Protein AF-A0A2K5AQ75-F1 (afdb_monomer_lite)

Organism: NCBI:txid2058097

Radius of gyration: 19.0 Å; chains: 1; bounding box: 36×28×52 Å

pLDDT: mean 71.88, std 14.29, range [36.53, 90.69]

Foldseek 3Di:
DDDPPDPVSVVLVVVVVVVVVVCVVVVHDDDDDDDPDDDDPDCDDPVNVQVVQCVVPVPDGDPDDD

Secondary structure (DSSP, 8-state):
-----SHHHHHHHHHHHHHHHHHHHTT--------S---SS-S--HHHHHHHHHHH-TT-------

Sequence (66 aa):
MISTFSMYGASKAACEAMICSYANMYDFKAVIYRLANVIGTSTHGVIYDFIKKLSANRLMLEILRN

InterPro domains:
  IPR001509 NAD-dependent epimerase/dehydratase [PF01370] (4-58)
  IPR036291 NAD(P)-binding domain superfamily [SSF51735] (3-60)

Structure (mmCIF, N/CA/C/O backbone):
data_AF-A0A2K5AQ75-F1
#
_entry.id   AF-A0A2K5AQ75-F1
#
loop_
_atom_site.group_PDB
_atom_site.id
_atom_site.type_symbol
_atom_site.label_atom_id
_atom_site.label_alt_id
_atom_site.label_comp_id
_atom_site.label_asym_id
_atom_site.label_entity_id
_atom_site.label_seq_id
_atom_site.pdbx_PDB_ins_code
_atom_site.Cartn_x
_atom_site.Cartn_y
_atom_site.Cartn_z
_atom_site.occupancy
_atom_site.B_iso_or_equiv
_atom_site.auth_seq_id
_atom_site.auth_comp_id
_atom_site.auth_asym_id
_atom_site.auth_atom_id
_atom_site.pdbx_PDB_model_num
ATOM 1 N N . MET A 1 1 ? -10.570 -19.349 -0.462 1.00 36.53 1 MET A N 1
ATOM 2 C CA . MET A 1 1 ? -9.473 -19.139 0.507 1.00 36.53 1 MET A CA 1
ATOM 3 C C . MET A 1 1 ? -8.384 -18.377 -0.234 1.00 36.53 1 MET A C 1
ATOM 5 O O . MET A 1 1 ? -7.961 -18.852 -1.278 1.00 36.53 1 MET A O 1
ATOM 9 N N . ILE A 1 2 ? -8.075 -17.146 0.181 1.00 45.41 2 ILE A N 1
ATOM 10 C CA . ILE A 1 2 ? -7.233 -16.209 -0.584 1.00 45.41 2 ILE A CA 1
ATOM 11 C C . ILE A 1 2 ? -5.811 -16.778 -0.664 1.00 45.41 2 ILE A C 1
ATOM 13 O O . ILE A 1 2 ? -5.094 -16.806 0.330 1.00 45.41 2 ILE A O 1
ATOM 17 N N . SER A 1 3 ? -5.420 -17.269 -1.837 1.00 38.56 3 SER A N 1
ATOM 18 C CA . SER A 1 3 ? -4.080 -17.782 -2.108 1.00 38.56 3 SER A CA 1
ATOM 19 C C . SER A 1 3 ? -3.134 -16.611 -2.370 1.00 38.56 3 SER A C 1
ATOM 21 O O . SER A 1 3 ? -3.070 -16.077 -3.479 1.00 38.56 3 SER A O 1
ATOM 23 N N . THR A 1 4 ? -2.403 -16.176 -1.348 1.00 51.84 4 THR A N 1
ATOM 24 C CA . THR A 1 4 ? -1.275 -15.257 -1.522 1.00 51.84 4 THR A CA 1
ATOM 25 C C . THR A 1 4 ? -0.116 -16.016 -2.165 1.00 51.84 4 THR A C 1
ATOM 27 O O . THR A 1 4 ? 0.581 -16.770 -1.497 1.00 51.84 4 THR A O 1
ATOM 30 N N . PHE A 1 5 ? 0.091 -15.816 -3.467 1.00 60.09 5 PHE A N 1
ATOM 31 C CA . PHE A 1 5 ? 1.165 -16.448 -4.248 1.00 60.09 5 PHE A CA 1
ATOM 32 C C . PHE A 1 5 ? 2.576 -15.893 -3.946 1.00 60.09 5 PHE A C 1
ATOM 34 O O . PHE A 1 5 ? 3.547 -16.330 -4.554 1.00 60.09 5 PHE A O 1
ATOM 41 N N . SER A 1 6 ? 2.723 -14.943 -3.013 1.00 71.31 6 SER A N 1
ATOM 42 C CA . SER A 1 6 ? 4.018 -14.379 -2.612 1.00 71.31 6 SER A CA 1
ATOM 43 C C . SER A 1 6 ? 4.070 -14.048 -1.117 1.00 71.31 6 SER A C 1
ATOM 45 O O . SER A 1 6 ? 3.067 -13.640 -0.524 1.00 71.31 6 SER A O 1
ATOM 47 N N . MET A 1 7 ? 5.262 -14.166 -0.517 1.00 76.38 7 MET A N 1
ATOM 48 C CA . MET A 1 7 ? 5.517 -13.771 0.880 1.00 76.38 7 MET A CA 1
ATOM 49 C C . MET A 1 7 ? 5.152 -12.302 1.127 1.00 76.38 7 MET A C 1
ATOM 51 O O . MET A 1 7 ? 4.561 -11.979 2.150 1.00 76.38 7 MET A O 1
ATOM 55 N N . TYR A 1 8 ? 5.414 -11.423 0.153 1.00 77.69 8 TYR A N 1
ATOM 56 C CA . TYR A 1 8 ? 5.034 -10.011 0.229 1.00 77.69 8 TYR A CA 1
ATOM 57 C C . TYR A 1 8 ? 3.515 -9.824 0.362 1.00 77.69 8 TYR A C 1
ATOM 59 O O . TYR A 1 8 ? 3.056 -9.067 1.219 1.00 77.69 8 TYR A O 1
ATOM 67 N N . GLY A 1 9 ? 2.730 -10.545 -0.448 1.00 76.88 9 GLY A N 1
ATOM 68 C CA . GLY A 1 9 ? 1.270 -10.520 -0.368 1.00 76.88 9 GLY A CA 1
ATOM 69 C C . GLY A 1 9 ? 0.750 -11.035 0.977 1.00 76.88 9 GLY A C 1
ATOM 70 O O . GLY A 1 9 ? -0.148 -10.424 1.556 1.00 76.88 9 GLY A O 1
ATOM 71 N N . ALA A 1 10 ? 1.357 -12.102 1.508 1.00 81.88 10 ALA A N 1
ATOM 72 C CA . ALA A 1 10 ? 1.011 -12.657 2.818 1.00 81.88 10 ALA A CA 1
ATOM 73 C C . ALA A 1 10 ? 1.301 -11.671 3.963 1.00 81.88 10 ALA A C 1
ATOM 75 O O . ALA A 1 10 ? 0.435 -11.435 4.805 1.00 81.88 10 ALA A O 1
ATOM 76 N N . SER A 1 11 ? 2.477 -11.033 3.967 1.00 83.88 11 SER A N 1
ATOM 77 C CA . SER A 1 11 ? 2.831 -10.030 4.979 1.00 83.88 11 SER A CA 1
ATOM 78 C C . SER A 1 11 ? 1.902 -8.817 4.936 1.00 83.88 11 SER A C 1
ATOM 80 O O . SER A 1 11 ? 1.484 -8.331 5.985 1.00 83.88 11 SER A O 1
ATOM 82 N N . LYS A 1 12 ? 1.526 -8.343 3.738 1.00 85.50 12 LYS A N 1
ATOM 83 C CA . LYS A 1 12 ? 0.565 -7.240 3.603 1.00 85.50 12 LYS A CA 1
ATOM 84 C C . LYS A 1 12 ? -0.801 -7.617 4.169 1.00 85.50 12 LYS A C 1
ATOM 86 O O . LYS A 1 12 ? -1.318 -6.864 4.986 1.00 85.50 12 LYS A O 1
ATOM 91 N N . ALA A 1 13 ? -1.332 -8.791 3.828 1.00 84.56 13 ALA A N 1
ATOM 92 C CA . ALA A 1 13 ? -2.603 -9.270 4.372 1.00 84.56 13 ALA A CA 1
ATOM 93 C C . ALA A 1 13 ? -2.574 -9.421 5.908 1.00 84.56 13 ALA A C 1
ATOM 95 O O . ALA A 1 13 ? -3.538 -9.058 6.582 1.00 84.56 13 ALA A O 1
ATOM 96 N N . ALA A 1 14 ? -1.457 -9.890 6.478 1.00 86.44 14 ALA A N 1
ATOM 97 C CA . ALA A 1 14 ? -1.282 -9.977 7.928 1.00 86.44 14 ALA A CA 1
ATOM 98 C C . ALA A 1 14 ? -1.303 -8.591 8.603 1.00 86.44 14 ALA A C 1
ATOM 100 O O . ALA A 1 14 ? -1.974 -8.411 9.621 1.00 86.44 14 ALA A O 1
ATOM 101 N N . CYS A 1 15 ? -0.630 -7.592 8.022 1.00 85.88 15 CYS A N 1
ATOM 102 C CA . CYS A 1 15 ? -0.681 -6.217 8.525 1.00 85.88 15 CYS A CA 1
ATOM 103 C C . CYS A 1 15 ? -2.093 -5.620 8.444 1.00 85.88 15 CYS A C 1
ATOM 105 O O . CYS A 1 15 ? -2.511 -4.935 9.374 1.00 85.88 15 CYS A O 1
ATOM 107 N N . GLU A 1 16 ? -2.843 -5.888 7.370 1.00 86.94 16 GLU A N 1
ATOM 108 C CA . GLU A 1 16 ? -4.236 -5.438 7.250 1.00 86.94 16 GLU A CA 1
ATOM 109 C C . GLU A 1 16 ? -5.115 -6.019 8.363 1.00 86.94 16 GLU A C 1
ATOM 111 O O . GLU A 1 16 ? -5.876 -5.281 8.991 1.00 86.94 16 GLU A O 1
ATOM 116 N N . ALA A 1 17 ? -4.967 -7.315 8.654 1.00 87.56 17 ALA A N 1
ATOM 117 C CA . ALA A 1 17 ? -5.683 -7.967 9.746 1.00 87.56 17 ALA A CA 1
ATOM 118 C C . ALA A 1 17 ? -5.323 -7.354 11.111 1.00 87.56 17 ALA A C 1
ATOM 120 O O . ALA A 1 17 ? -6.211 -7.077 11.914 1.00 87.56 17 ALA A O 1
ATOM 121 N N . MET A 1 18 ? -4.040 -7.071 11.354 1.00 89.62 18 MET A N 1
ATOM 122 C CA . MET A 1 18 ? -3.582 -6.450 12.600 1.00 89.62 18 MET A CA 1
ATOM 123 C C . MET A 1 18 ? -4.149 -5.036 12.784 1.00 89.62 18 MET A C 1
ATOM 125 O O . MET A 1 18 ? -4.671 -4.717 13.853 1.00 89.62 18 MET A O 1
ATOM 129 N N . ILE A 1 19 ? -4.099 -4.207 11.737 1.00 88.00 19 ILE A N 1
ATOM 130 C CA . ILE A 1 19 ? -4.665 -2.850 11.750 1.00 88.00 19 ILE A CA 1
ATOM 131 C C . ILE A 1 19 ? -6.176 -2.908 11.990 1.00 88.00 19 ILE A C 1
ATOM 133 O O . ILE A 1 19 ? -6.694 -2.115 12.770 1.00 88.00 19 ILE A O 1
ATOM 137 N N . CYS A 1 20 ? -6.877 -3.861 11.370 1.00 87.75 20 CYS A N 1
ATOM 138 C CA . CYS A 1 20 ? -8.316 -4.036 11.549 1.00 87.75 20 CYS A CA 1
ATOM 139 C C . CYS A 1 20 ? -8.672 -4.437 12.990 1.00 87.75 20 CYS A C 1
ATOM 141 O O . CYS A 1 20 ? -9.598 -3.869 13.569 1.00 87.75 20 CYS A O 1
ATOM 143 N N . SER A 1 21 ? -7.915 -5.351 13.604 1.00 89.50 21 SER A N 1
ATOM 144 C CA . SER A 1 21 ? -8.112 -5.727 15.009 1.00 89.50 21 SER A CA 1
ATOM 145 C C . SER A 1 21 ? -7.880 -4.550 15.956 1.00 89.50 21 SER A C 1
ATOM 147 O O . SER A 1 21 ? -8.691 -4.318 16.847 1.00 89.50 21 SER A O 1
ATOM 149 N N . TYR A 1 22 ? -6.822 -3.762 15.741 1.00 89.12 22 TYR A N 1
ATOM 150 C CA . TYR A 1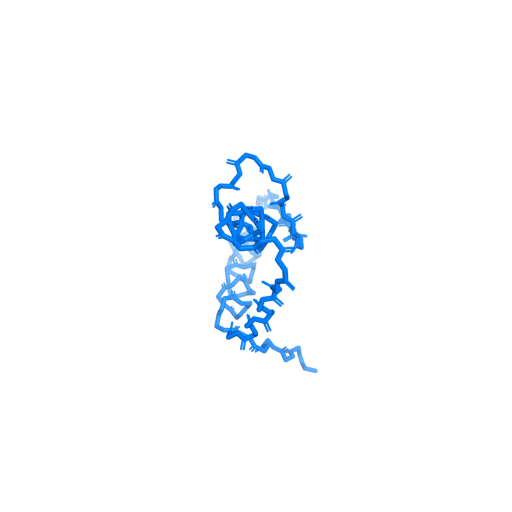 22 ? -6.547 -2.580 16.563 1.00 89.12 22 TYR A CA 1
ATOM 151 C C . TYR A 1 22 ? -7.604 -1.486 16.386 1.00 89.12 22 TYR A C 1
ATOM 153 O O . TYR A 1 22 ? -8.068 -0.932 17.379 1.00 89.12 22 TYR A O 1
ATOM 161 N N . ALA A 1 23 ? -8.012 -1.208 15.146 1.00 89.81 23 ALA A N 1
ATOM 162 C CA . ALA A 1 23 ? -9.059 -0.238 14.834 1.00 89.81 23 ALA A CA 1
ATOM 163 C C . ALA A 1 23 ? -10.375 -0.577 15.549 1.00 89.81 23 ALA A C 1
ATOM 165 O O . ALA A 1 23 ? -10.993 0.301 16.143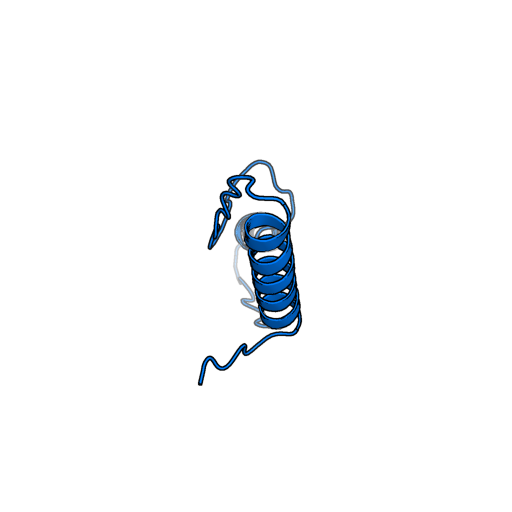 1.00 89.81 23 ALA A O 1
ATOM 166 N N . ASN A 1 24 ? -10.753 -1.862 15.563 1.00 87.38 24 ASN A N 1
ATOM 167 C CA . ASN A 1 24 ? -11.934 -2.339 16.286 1.00 87.38 24 ASN A CA 1
ATOM 168 C C . ASN A 1 24 ? -11.764 -2.303 17.813 1.00 87.38 24 ASN A C 1
ATOM 170 O O . ASN A 1 24 ? -12.731 -2.055 18.523 1.00 87.38 24 ASN A O 1
ATOM 174 N N . MET A 1 25 ? -10.561 -2.561 18.334 1.00 90.69 25 MET A N 1
ATOM 175 C CA . MET A 1 25 ? -10.334 -2.634 19.784 1.00 90.69 25 MET A CA 1
ATOM 176 C C . MET A 1 25 ? -10.242 -1.255 20.450 1.00 90.69 25 MET A C 1
ATOM 178 O O . MET A 1 25 ? -10.598 -1.112 21.615 1.00 90.69 25 MET A O 1
ATOM 182 N N . TYR A 1 26 ? -9.771 -0.247 19.716 1.00 88.25 26 TYR A N 1
ATOM 183 C CA . TYR A 1 26 ? -9.552 1.116 20.213 1.00 88.25 26 TYR A CA 1
ATOM 184 C C . TYR A 1 26 ? -10.470 2.159 19.549 1.00 88.25 26 TYR A C 1
ATOM 186 O O . TYR A 1 26 ? -10.225 3.355 19.683 1.00 88.25 26 TYR A O 1
ATOM 194 N N . ASP A 1 27 ? -11.499 1.704 18.827 1.00 85.81 27 ASP A N 1
ATOM 195 C CA . ASP A 1 27 ? -12.534 2.514 18.166 1.00 85.81 27 ASP A CA 1
ATOM 196 C C . ASP A 1 27 ? -11.987 3.659 17.285 1.00 85.81 27 ASP A C 1
ATOM 198 O O . ASP A 1 27 ? -12.537 4.760 17.213 1.00 85.81 27 ASP A O 1
ATOM 202 N N . PHE A 1 28 ? -10.867 3.410 16.597 1.00 87.12 28 PHE A N 1
ATOM 203 C CA . PHE A 1 28 ? -10.296 4.362 15.644 1.00 87.12 28 PHE A CA 1
ATOM 204 C C . PHE A 1 28 ? -10.498 3.890 14.209 1.00 87.12 28 PHE A C 1
ATOM 206 O O . PHE A 1 28 ? -10.451 2.705 13.889 1.00 87.12 28 PHE A O 1
ATOM 213 N N . LYS A 1 29 ? -10.685 4.844 13.296 1.00 83.81 29 LYS A N 1
ATOM 214 C CA . LYS A 1 29 ? -10.847 4.546 11.870 1.00 83.81 29 LYS A CA 1
ATOM 215 C C . LYS A 1 29 ? -9.481 4.389 11.210 1.00 83.81 29 LYS A C 1
ATOM 217 O O . LYS A 1 29 ? -8.680 5.319 11.213 1.00 83.81 29 LYS A O 1
ATOM 222 N N . ALA A 1 30 ? -9.245 3.233 10.599 1.00 83.69 30 ALA A N 1
ATOM 223 C CA . ALA A 1 30 ? -8.074 2.973 9.770 1.00 83.69 30 ALA A CA 1
ATOM 224 C C . ALA A 1 30 ? -8.472 2.854 8.292 1.00 83.69 30 ALA A C 1
ATOM 226 O O . ALA A 1 30 ? -9.498 2.260 7.964 1.00 83.69 30 ALA A O 1
ATOM 227 N N . VAL A 1 31 ? -7.646 3.399 7.397 1.00 83.69 31 VAL A N 1
ATOM 228 C CA . VAL A 1 31 ? -7.830 3.306 5.941 1.00 83.69 31 VAL A CA 1
ATOM 229 C C . VAL A 1 31 ? -6.618 2.605 5.342 1.00 83.69 31 VAL A C 1
ATOM 231 O O . VAL A 1 31 ? -5.483 3.030 5.551 1.00 83.69 31 VAL A O 1
ATOM 234 N N . ILE A 1 32 ? -6.859 1.527 4.597 1.00 84.06 32 ILE A N 1
ATOM 235 C CA . ILE A 1 32 ? -5.816 0.719 3.960 1.00 84.06 32 ILE A CA 1
ATOM 236 C C . ILE A 1 32 ? -5.885 0.934 2.447 1.00 84.06 32 ILE A C 1
ATOM 238 O O . ILE A 1 32 ? -6.851 0.539 1.795 1.00 84.06 32 ILE A O 1
ATOM 242 N N . TYR A 1 33 ? -4.836 1.524 1.877 1.00 79.88 33 TYR A N 1
ATOM 243 C CA . TYR A 1 33 ? -4.707 1.696 0.431 1.00 79.88 33 TYR A CA 1
ATOM 244 C C . TYR A 1 33 ? -3.987 0.498 -0.195 1.00 79.88 33 TYR A C 1
ATOM 246 O O . TYR A 1 33 ? -2.784 0.307 -0.009 1.00 79.88 33 TYR A O 1
ATOM 254 N N . ARG A 1 34 ? -4.718 -0.301 -0.979 1.00 77.25 34 ARG A N 1
ATOM 255 C CA . ARG A 1 34 ? -4.163 -1.416 -1.760 1.00 77.25 34 ARG A CA 1
ATOM 256 C C . ARG A 1 34 ? -3.675 -0.922 -3.118 1.00 77.25 34 ARG A C 1
ATOM 258 O O . ARG A 1 34 ? -4.392 -0.973 -4.113 1.00 77.25 34 ARG A O 1
ATOM 265 N N . LEU A 1 35 ? -2.451 -0.408 -3.146 1.00 74.62 35 LEU A N 1
ATOM 266 C CA . LEU A 1 35 ? -1.825 0.071 -4.375 1.00 74.62 35 LEU A CA 1
ATOM 267 C C . LEU A 1 35 ? -1.260 -1.125 -5.155 1.00 74.62 35 LEU A C 1
ATOM 269 O O . LEU A 1 35 ? -0.357 -1.803 -4.675 1.00 74.62 35 LEU A O 1
ATOM 273 N N . ALA A 1 36 ? -1.809 -1.398 -6.340 1.00 63.88 36 ALA A N 1
ATOM 274 C CA . ALA A 1 36 ? -1.414 -2.550 -7.154 1.00 63.88 36 ALA A CA 1
ATOM 275 C C . ALA A 1 36 ? -0.056 -2.347 -7.852 1.00 63.88 36 ALA A C 1
ATOM 277 O O . ALA A 1 36 ? 0.756 -3.262 -7.888 1.00 63.88 36 ALA A O 1
ATOM 278 N N . ASN A 1 37 ? 0.202 -1.146 -8.381 1.00 61.62 37 ASN A N 1
ATOM 279 C CA . ASN A 1 37 ? 1.481 -0.775 -8.987 1.00 61.62 37 ASN A CA 1
ATOM 280 C C . ASN A 1 37 ? 1.637 0.750 -8.916 1.00 61.62 37 ASN A C 1
ATOM 282 O O . ASN A 1 37 ? 0.960 1.479 -9.639 1.00 61.62 37 ASN A O 1
ATOM 286 N N . VAL A 1 38 ? 2.495 1.248 -8.023 1.00 57.03 38 VAL A N 1
ATOM 287 C CA . VAL A 1 38 ? 2.790 2.686 -7.939 1.00 57.03 38 VAL A CA 1
ATOM 288 C C . VAL A 1 38 ? 3.951 2.985 -8.872 1.00 57.03 38 VAL A C 1
ATOM 290 O O . VAL A 1 38 ? 5.101 2.680 -8.568 1.00 57.03 38 VAL A O 1
ATOM 293 N N . ILE A 1 39 ? 3.641 3.567 -10.024 1.00 53.72 39 ILE A N 1
ATOM 294 C CA . ILE A 1 39 ? 4.641 4.004 -10.995 1.00 53.72 39 ILE A CA 1
ATOM 295 C C . ILE A 1 39 ? 4.940 5.475 -10.681 1.00 53.72 39 ILE A C 1
ATOM 297 O O . ILE A 1 39 ? 4.108 6.346 -10.914 1.00 53.72 39 ILE A O 1
ATOM 301 N N . GLY A 1 40 ? 6.102 5.735 -10.081 1.00 60.69 40 GLY A N 1
ATOM 302 C CA . GLY A 1 40 ? 6.597 7.075 -9.734 1.00 60.69 40 GLY A CA 1
ATOM 303 C C . GLY A 1 40 ? 8.071 7.228 -10.110 1.00 60.69 40 GLY A C 1
ATOM 304 O O . GLY A 1 40 ? 8.576 6.433 -10.899 1.00 60.69 40 GLY A O 1
ATOM 305 N N . THR A 1 41 ? 8.788 8.194 -9.518 1.00 49.97 41 THR A N 1
ATOM 306 C CA . THR A 1 4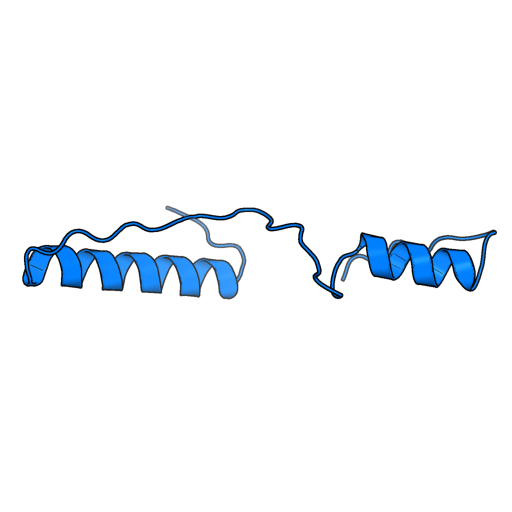1 ? 10.256 8.377 -9.636 1.00 49.97 41 THR A CA 1
ATOM 307 C C . THR A 1 41 ? 11.033 7.239 -8.959 1.00 49.97 41 THR A C 1
ATOM 309 O O . THR A 1 41 ? 11.892 7.455 -8.109 1.00 49.97 41 THR A O 1
ATOM 312 N N . SER A 1 42 ? 10.676 5.999 -9.269 1.00 51.91 42 SER A N 1
ATOM 313 C CA . SER A 1 42 ? 11.307 4.802 -8.756 1.00 51.91 42 SER A CA 1
ATOM 314 C C . SER A 1 42 ? 12.291 4.302 -9.804 1.00 51.91 42 SER A C 1
ATOM 316 O O . SER A 1 42 ? 11.924 3.972 -10.930 1.00 51.91 42 SER A O 1
ATOM 318 N N . THR A 1 43 ? 13.560 4.250 -9.417 1.00 55.22 43 THR A N 1
ATOM 319 C CA . THR A 1 43 ? 14.704 3.756 -10.200 1.00 55.22 43 THR A CA 1
ATOM 320 C C . THR A 1 43 ? 14.668 2.245 -10.453 1.00 55.22 43 THR A C 1
ATOM 322 O O . THR A 1 43 ? 15.575 1.702 -11.076 1.00 55.22 43 THR A O 1
ATOM 325 N N . HIS A 1 44 ? 13.625 1.556 -9.982 1.00 55.66 44 HIS A N 1
ATOM 326 C CA . HIS A 1 44 ? 13.481 0.104 -10.029 1.00 55.66 44 HIS A CA 1
ATOM 327 C C . HIS A 1 44 ? 12.182 -0.263 -10.742 1.00 55.66 44 HIS A C 1
ATOM 329 O O . HIS A 1 44 ? 11.195 -0.673 -10.138 1.00 55.66 44 HIS A O 1
ATOM 335 N N . GLY A 1 45 ? 12.179 -0.065 -12.055 1.00 61.94 45 GLY A N 1
ATOM 336 C CA . GLY A 1 45 ? 11.106 -0.503 -12.931 1.00 61.94 45 GLY A CA 1
ATOM 337 C C . GLY A 1 45 ? 11.685 -1.275 -14.102 1.00 61.94 45 GLY A C 1
ATOM 338 O O . GLY A 1 45 ? 12.735 -0.915 -14.632 1.00 61.94 45 GLY A O 1
ATOM 339 N N . VAL A 1 46 ? 10.959 -2.293 -14.553 1.00 66.06 46 VAL A N 1
ATOM 340 C CA . VAL A 1 46 ? 11.281 -3.067 -15.762 1.00 66.06 46 VAL A CA 1
ATOM 341 C C . VAL A 1 46 ? 11.517 -2.144 -16.973 1.00 66.06 46 VAL A C 1
ATOM 343 O O . VAL A 1 46 ? 12.360 -2.425 -17.816 1.00 66.06 46 VAL A O 1
ATOM 346 N N . ILE A 1 47 ? 10.847 -0.985 -17.014 1.00 67.62 47 ILE A N 1
ATOM 347 C CA . ILE A 1 47 ? 11.025 0.049 -18.044 1.00 67.62 47 ILE A CA 1
ATOM 348 C C . ILE A 1 47 ? 12.425 0.685 -17.986 1.00 67.62 47 ILE A C 1
ATOM 350 O O . ILE A 1 47 ? 13.054 0.846 -19.028 1.00 67.62 47 ILE A O 1
ATOM 354 N N . TYR A 1 48 ? 12.942 1.018 -16.797 1.00 68.56 48 TYR A N 1
ATOM 355 C CA . TYR A 1 48 ? 14.297 1.570 -16.648 1.00 68.56 48 TYR A CA 1
ATOM 356 C C . TYR A 1 48 ? 15.352 0.552 -17.093 1.00 68.56 48 TYR A C 1
ATOM 358 O O . TYR A 1 48 ? 16.290 0.890 -17.819 1.00 68.56 48 TYR A O 1
ATOM 366 N N . ASP A 1 49 ? 15.149 -0.711 -16.722 1.00 69.88 49 ASP A N 1
ATOM 367 C CA . ASP A 1 49 ? 16.053 -1.799 -17.078 1.00 69.88 49 ASP A CA 1
ATOM 368 C C . ASP A 1 49 ? 16.033 -2.081 -18.591 1.00 69.88 49 ASP A C 1
ATOM 370 O O . ASP A 1 49 ? 17.082 -2.2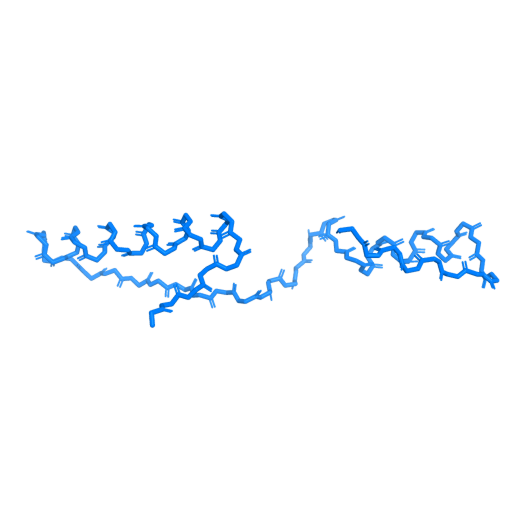71 -19.208 1.00 69.88 49 ASP A O 1
ATOM 374 N N . PHE A 1 50 ? 14.861 -1.992 -19.230 1.00 72.38 50 PHE A N 1
ATOM 375 C CA . PHE A 1 50 ? 14.745 -2.076 -20.686 1.00 72.38 50 PHE A CA 1
ATOM 376 C C . PHE A 1 50 ? 15.390 -0.897 -21.413 1.00 72.38 50 PHE A C 1
ATOM 378 O O . PHE A 1 50 ? 16.095 -1.127 -22.393 1.00 72.38 50 PHE A O 1
ATOM 385 N N . ILE A 1 51 ? 15.219 0.342 -20.940 1.00 76.12 51 ILE A N 1
ATOM 386 C CA . ILE A 1 51 ? 15.882 1.514 -21.539 1.00 76.12 51 ILE A CA 1
ATOM 387 C C . ILE A 1 51 ? 17.407 1.361 -21.454 1.00 76.12 51 ILE A C 1
ATOM 389 O O . ILE A 1 51 ? 18.110 1.600 -22.438 1.00 76.12 51 ILE A O 1
ATOM 393 N N . LYS A 1 52 ? 17.927 0.899 -20.311 1.00 75.81 52 LYS A N 1
ATOM 394 C CA . LYS A 1 52 ? 19.364 0.660 -20.129 1.00 75.81 52 LYS A CA 1
ATOM 395 C C . LYS A 1 52 ? 19.880 -0.470 -21.030 1.00 75.81 52 LYS A C 1
ATOM 397 O O . LYS A 1 52 ? 20.921 -0.301 -21.663 1.00 75.81 52 LYS A O 1
ATOM 402 N N . LYS A 1 53 ? 19.141 -1.581 -21.151 1.00 71.50 53 LYS A N 1
ATOM 403 C CA . LYS A 1 53 ? 19.483 -2.705 -22.047 1.00 71.50 53 LYS A CA 1
ATOM 404 C C . LYS A 1 53 ? 19.442 -2.304 -23.527 1.00 71.50 53 LYS A C 1
ATOM 406 O O . LYS A 1 53 ? 20.379 -2.622 -24.250 1.00 71.50 53 LYS A O 1
ATOM 411 N N . LEU A 1 54 ? 18.442 -1.527 -23.952 1.00 74.69 54 LEU A N 1
ATOM 412 C CA . LEU A 1 54 ? 18.350 -0.976 -25.316 1.00 74.69 54 LEU A CA 1
ATOM 413 C C . LEU A 1 54 ? 19.475 0.009 -25.624 1.00 74.69 54 LEU A C 1
ATOM 415 O O . LEU A 1 54 ? 19.978 0.037 -26.745 1.00 74.69 54 LEU A O 1
ATOM 419 N N . SER A 1 55 ? 19.886 0.812 -24.640 1.00 74.56 55 SER A N 1
ATOM 420 C CA . SER A 1 55 ? 21.028 1.711 -24.805 1.00 74.56 55 SER A CA 1
ATOM 421 C C . SER A 1 55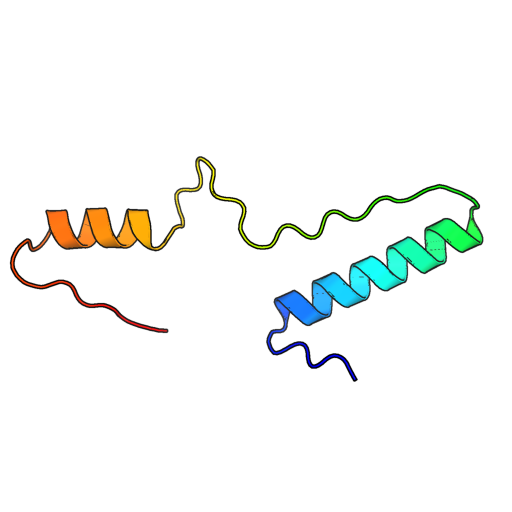 ? 22.351 0.952 -24.939 1.00 74.56 55 SER A C 1
ATOM 423 O O . SER A 1 55 ? 23.252 1.453 -25.607 1.00 74.56 55 SER A O 1
ATOM 425 N N . ALA A 1 56 ? 22.478 -0.223 -24.317 1.00 77.25 56 ALA A N 1
ATOM 426 C CA . ALA A 1 56 ? 23.672 -1.061 -24.397 1.00 77.25 56 ALA A CA 1
ATOM 427 C C . ALA A 1 56 ? 23.708 -1.929 -25.669 1.00 77.25 56 ALA A C 1
ATOM 429 O O . ALA A 1 56 ? 24.779 -2.127 -26.238 1.00 77.25 56 ALA A O 1
ATOM 430 N N . ASN A 1 57 ? 22.560 -2.428 -26.140 1.00 70.44 57 ASN A N 1
ATOM 431 C CA . ASN A 1 57 ? 22.464 -3.195 -27.379 1.00 70.44 57 ASN A CA 1
ATOM 432 C C . ASN A 1 57 ? 21.095 -2.987 -28.054 1.00 70.44 57 ASN A C 1
ATOM 434 O O . ASN A 1 57 ? 20.070 -3.478 -27.588 1.00 70.44 57 ASN A O 1
ATOM 438 N N . ARG A 1 58 ? 21.071 -2.250 -29.174 1.00 70.75 58 ARG A N 1
ATOM 439 C CA . ARG A 1 58 ? 19.824 -1.884 -29.878 1.00 70.75 58 ARG A CA 1
ATOM 440 C C . ARG A 1 58 ? 19.228 -3.002 -30.740 1.00 70.75 58 ARG A C 1
ATOM 442 O O . ARG A 1 58 ? 18.108 -2.844 -31.211 1.00 70.75 58 ARG A O 1
ATOM 449 N N . LEU A 1 59 ? 19.964 -4.089 -30.983 1.00 69.44 59 LEU A N 1
ATOM 450 C CA . LEU A 1 59 ? 19.556 -5.147 -31.919 1.00 69.44 59 LEU A CA 1
ATOM 451 C C . LEU A 1 59 ? 18.867 -6.337 -31.239 1.00 69.44 59 LEU A C 1
ATOM 453 O O . LEU A 1 59 ? 18.229 -7.131 -31.925 1.00 69.44 59 LEU A O 1
ATOM 457 N N . MET A 1 60 ? 18.969 -6.473 -29.913 1.00 61.50 60 MET A N 1
ATOM 458 C CA . MET A 1 60 ? 18.393 -7.606 -29.190 1.00 61.50 60 MET A CA 1
ATOM 459 C C . MET A 1 60 ? 18.006 -7.205 -27.761 1.00 61.50 60 MET A C 1
ATOM 461 O O . MET A 1 60 ? 18.835 -6.707 -27.004 1.00 61.50 60 MET A O 1
ATOM 465 N N . LEU A 1 61 ? 16.741 -7.429 -27.393 1.00 70.25 61 LEU A N 1
ATOM 466 C CA . LEU A 1 61 ? 16.225 -7.173 -26.049 1.00 70.25 61 LEU A CA 1
ATOM 467 C C . LEU A 1 61 ? 15.939 -8.499 -25.346 1.00 70.25 61 LEU A C 1
ATOM 469 O O . LEU A 1 61 ? 15.006 -9.215 -25.706 1.00 70.25 61 LEU A O 1
ATOM 473 N N . GLU A 1 62 ? 16.720 -8.811 -24.320 1.00 65.50 62 GLU A N 1
ATOM 474 C CA . GLU A 1 62 ? 16.512 -10.012 -23.518 1.00 65.50 62 GLU A CA 1
ATOM 475 C C . GLU A 1 62 ? 15.471 -9.754 -22.415 1.00 65.50 62 GLU A C 1
ATOM 477 O O . GLU A 1 62 ? 15.716 -9.025 -21.444 1.00 65.50 62 GLU A O 1
ATOM 482 N N . ILE A 1 63 ? 1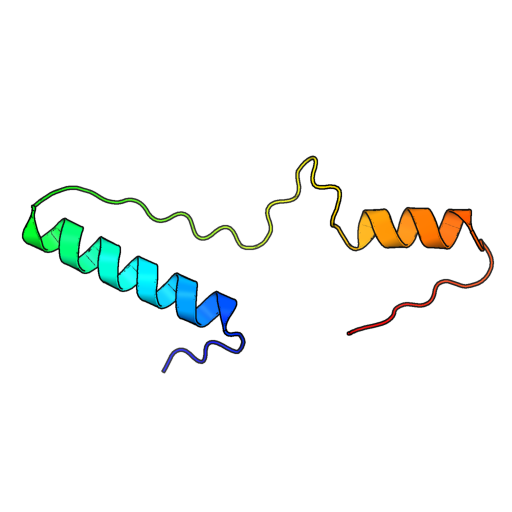4.285 -10.349 -22.573 1.00 67.56 63 ILE A N 1
ATOM 483 C CA . ILE A 1 63 ? 13.213 -10.331 -21.571 1.00 67.56 63 ILE A CA 1
ATOM 484 C C . ILE A 1 63 ? 13.444 -11.506 -20.615 1.00 67.56 63 ILE A C 1
ATOM 486 O O . ILE A 1 63 ? 12.849 -12.572 -20.751 1.00 67.56 63 ILE A O 1
ATOM 490 N N . LEU A 1 64 ? 14.337 -11.316 -19.644 1.00 62.16 64 LEU A N 1
ATOM 491 C CA . LEU A 1 64 ? 14.508 -12.267 -18.546 1.00 62.16 64 LEU A CA 1
ATOM 492 C C . LEU A 1 64 ? 13.336 -12.118 -17.569 1.00 62.16 64 LEU A C 1
ATOM 494 O O . LEU A 1 64 ? 13.227 -11.117 -16.861 1.00 62.16 64 LEU A O 1
ATOM 498 N N . ARG A 1 65 ? 12.452 -13.122 -17.541 1.00 39.00 65 ARG A N 1
ATOM 499 C CA . ARG A 1 65 ? 11.598 -13.386 -16.379 1.00 39.00 65 ARG A CA 1
ATOM 500 C C . ARG A 1 65 ? 12.454 -14.115 -15.348 1.00 39.00 65 ARG A C 1
ATOM 502 O O . ARG A 1 65 ? 12.788 -15.275 -15.568 1.00 39.00 65 ARG A O 1
ATOM 509 N N . ASN A 1 66 ? 12.783 -13.440 -14.255 1.00 44.34 66 ASN A N 1
ATOM 510 C CA . ASN A 1 66 ? 13.154 -14.086 -13.001 1.00 44.34 66 ASN A CA 1
ATOM 511 C C . ASN A 1 66 ? 12.194 -13.596 -11.921 1.00 44.34 66 ASN A C 1
ATOM 513 O O . ASN A 1 66 ? 11.974 -12.363 -11.883 1.00 44.34 66 ASN A O 1
#